Protein AF-A0AA35K7C1-F1 (afdb_monomer)

Sequence (141 aa):
MHLFGTLQNQFLRRLLKLPMCVSNAAIRLELMIASLETVIWKRVFGYWLSSWHRLPNHYLFQCLWRDDFVNPWVGKIHAKLLSIGISPADSLKMNLRSAKRLIEQRLADIENQHNLAGGDGVCSPRVIHQYCYCKNARYGL

Mean predicted aligned error: 10.92 Å

Secondary structure (DSSP, 8-state):
-HHHHHHHHHHHHHHHT--TTS-HHHHHHHHTPPPHHHHHHHHHHHHHHHHHHT---HHHHHHHHHSS---HHHHHHHHHHHHTT--HHHHHHS-HHHHHHHHHHHHHHHHHHHHHHH--SS--GGGTTT----TT-----

Foldseek 3Di:
DVVQLVVVQVVLCVVLVDDPQAFSLLSCVQVVHFGPVLVVLLVVLLVVLVVLVVCPDVVVVVVVVVPPPPDVVVVVNQVVCVVLVHHPVVLNVDDSVVSSVVSNVSSSVVSNVVSVVRRPGQDHSVCVVPDGDRPDPPDDD

Structure (mmCIF, N/CA/C/O backbone):
data_AF-A0AA35K7C1-F1
#
_entry.id   AF-A0AA35K7C1-F1
#
loop_
_atom_site.group_PDB
_atom_site.id
_atom_site.type_symbol
_atom_site.label_atom_id
_atom_site.label_alt_id
_atom_site.label_comp_id
_atom_site.label_asym_id
_atom_site.label_entity_id
_atom_site.label_seq_id
_atom_site.pdbx_PDB_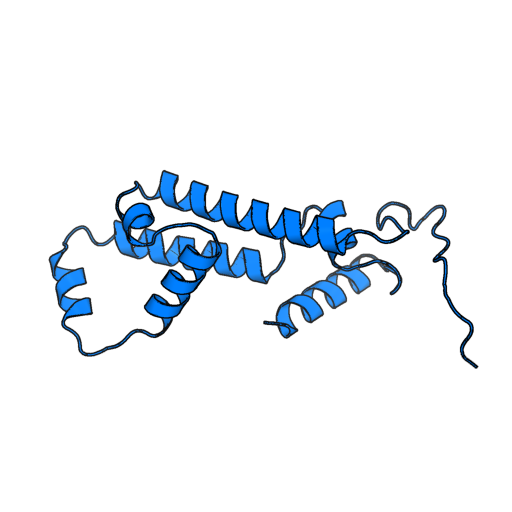ins_code
_atom_site.Cartn_x
_atom_site.Cartn_y
_atom_si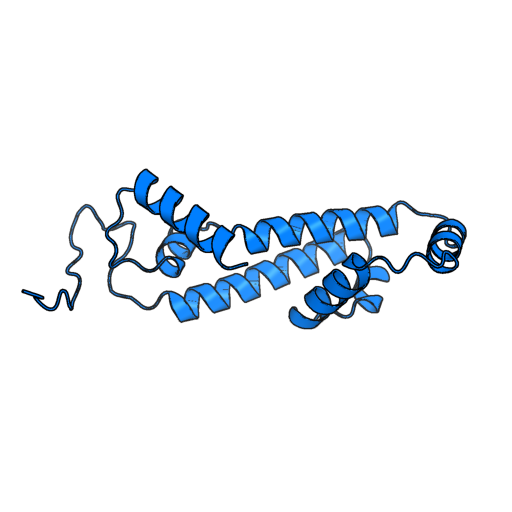te.Cartn_z
_atom_site.occupancy
_atom_site.B_iso_or_equiv
_atom_site.auth_seq_id
_atom_site.auth_comp_id
_atom_site.auth_asym_id
_atom_site.auth_atom_id
_atom_site.pdbx_PDB_model_num
ATOM 1 N N . MET A 1 1 ? -13.924 -3.154 -5.313 1.00 54.25 1 MET A N 1
ATOM 2 C CA . MET A 1 1 ? -13.180 -3.040 -4.034 1.00 54.25 1 MET A CA 1
ATOM 3 C C . MET A 1 1 ? -14.078 -3.081 -2.795 1.00 54.25 1 MET A C 1
ATOM 5 O O . MET A 1 1 ? -13.700 -3.730 -1.830 1.00 54.25 1 MET A O 1
ATOM 9 N N . HIS A 1 2 ? -15.263 -2.453 -2.817 1.00 58.28 2 HIS A N 1
ATOM 10 C CA . HIS A 1 2 ? -16.175 -2.331 -1.662 1.00 58.28 2 HIS A CA 1
ATOM 11 C C . HIS A 1 2 ? -16.552 -3.662 -0.972 1.00 58.28 2 HIS A C 1
ATOM 13 O O . HIS A 1 2 ? -16.712 -3.703 0.244 1.00 58.28 2 HIS A O 1
ATOM 19 N N . LEU A 1 3 ? -16.636 -4.761 -1.732 1.00 70.62 3 LEU A N 1
ATOM 20 C CA . LEU A 1 3 ? -17.003 -6.090 -1.225 1.00 70.62 3 LEU A CA 1
ATOM 21 C C . LEU A 1 3 ? -16.027 -6.629 -0.162 1.00 70.62 3 LEU A C 1
ATOM 23 O O . LEU A 1 3 ? -16.458 -7.168 0.855 1.00 70.62 3 LEU A O 1
ATOM 27 N N . PHE A 1 4 ? -14.717 -6.456 -0.368 1.00 74.31 4 PHE A N 1
ATOM 28 C CA . PHE A 1 4 ? -13.692 -6.982 0.541 1.00 74.31 4 PHE A CA 1
ATOM 29 C C . PHE A 1 4 ? -13.715 -6.286 1.904 1.00 74.31 4 PHE A C 1
ATOM 31 O O . PHE A 1 4 ? -13.581 -6.944 2.935 1.00 74.31 4 PHE A O 1
ATOM 38 N N . GLY A 1 5 ? -13.953 -4.971 1.913 1.00 75.44 5 GLY A N 1
ATOM 39 C CA . GLY A 1 5 ? -14.122 -4.207 3.148 1.00 75.44 5 GLY A CA 1
ATOM 40 C C . GLY A 1 5 ? -15.365 -4.638 3.929 1.00 75.44 5 GLY A C 1
ATOM 41 O O . GLY A 1 5 ? -15.301 -4.790 5.148 1.00 75.44 5 GLY A O 1
ATOM 42 N N . THR A 1 6 ? -16.476 -4.906 3.235 1.00 81.50 6 THR A N 1
ATOM 43 C CA . THR A 1 6 ? -17.723 -5.364 3.865 1.00 81.50 6 THR A CA 1
ATOM 44 C C . THR A 1 6 ? -17.580 -6.754 4.483 1.00 81.50 6 THR A C 1
ATOM 46 O O . THR A 1 6 ? -17.997 -6.949 5.624 1.00 81.50 6 THR A O 1
ATOM 49 N N . LEU A 1 7 ? -16.952 -7.701 3.778 1.00 85.81 7 LEU A N 1
ATOM 50 C CA . LEU A 1 7 ? -16.726 -9.060 4.284 1.00 85.81 7 LEU A CA 1
ATOM 51 C C . LEU A 1 7 ? -15.836 -9.069 5.531 1.00 85.81 7 LEU A C 1
ATOM 53 O O . LEU A 1 7 ? -16.197 -9.674 6.540 1.00 85.81 7 LEU A O 1
ATOM 57 N N . GLN A 1 8 ? -14.705 -8.355 5.492 1.00 86.06 8 GLN A N 1
ATOM 58 C CA . GLN A 1 8 ? -13.803 -8.246 6.641 1.00 86.06 8 GLN A CA 1
ATOM 59 C C . GLN A 1 8 ? -14.517 -7.628 7.852 1.00 86.06 8 GLN A C 1
ATOM 61 O O . GLN A 1 8 ? -14.409 -8.140 8.964 1.00 86.06 8 GLN A O 1
ATOM 66 N N . ASN A 1 9 ? -15.297 -6.566 7.635 1.00 85.31 9 ASN A N 1
ATOM 67 C CA . ASN A 1 9 ? -16.069 -5.902 8.683 1.00 8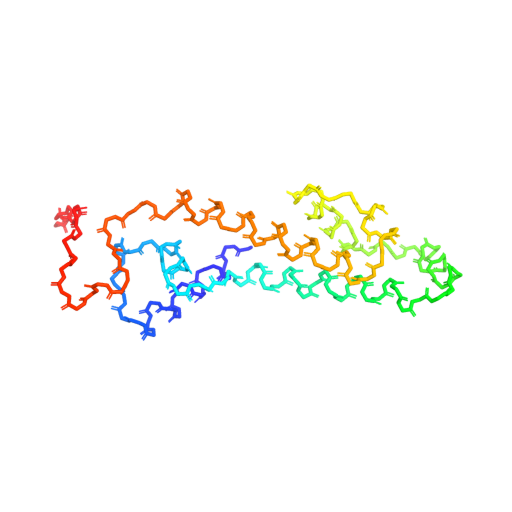5.31 9 ASN A CA 1
ATOM 68 C C . ASN A 1 9 ? -17.123 -6.837 9.304 1.00 85.31 9 ASN A C 1
ATOM 70 O O . ASN A 1 9 ? -17.219 -6.932 10.525 1.00 85.31 9 ASN A O 1
ATOM 74 N N . GLN A 1 10 ? -17.896 -7.559 8.484 1.00 86.88 10 GLN A N 1
ATOM 75 C CA . GLN A 1 10 ? -18.894 -8.519 8.974 1.00 86.88 10 GLN A CA 1
ATOM 76 C C . GLN A 1 10 ? -18.254 -9.645 9.789 1.00 86.88 10 GLN A C 1
ATOM 78 O O . GLN A 1 10 ? -18.770 -10.005 10.848 1.00 86.88 10 GLN A O 1
ATOM 83 N N . PHE A 1 11 ? -17.122 -10.173 9.321 1.00 88.00 11 PHE A N 1
ATOM 84 C CA . PHE A 1 11 ? -16.373 -11.203 10.031 1.00 88.00 11 PHE A CA 1
ATOM 85 C C .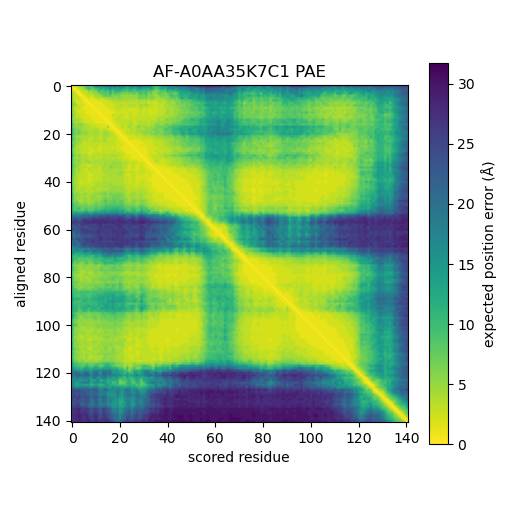 PHE A 1 11 ? -15.890 -10.709 11.401 1.00 88.00 11 PHE A C 1
ATOM 87 O O . PHE A 1 11 ? -16.189 -11.337 12.416 1.00 88.00 11 PHE A O 1
ATOM 94 N N . LEU A 1 12 ? -15.219 -9.551 11.454 1.00 85.81 12 LEU A N 1
ATOM 95 C CA . LEU A 1 12 ? -14.691 -8.988 12.702 1.00 85.81 12 LEU A CA 1
ATOM 96 C C . LEU A 1 12 ? -15.800 -8.655 13.706 1.00 85.81 12 LEU A C 1
ATOM 98 O O . LEU A 1 12 ? -15.663 -8.949 14.891 1.00 85.81 12 LEU A O 1
ATOM 102 N N . ARG A 1 13 ? -16.929 -8.103 13.242 1.00 85.88 13 ARG A N 1
ATOM 103 C CA . ARG A 1 13 ? -18.080 -7.811 14.112 1.00 85.88 13 ARG A CA 1
ATOM 104 C C . ARG A 1 13 ? -18.686 -9.060 14.724 1.00 85.88 13 ARG A C 1
ATOM 106 O O . ARG A 1 13 ? -19.022 -9.034 15.902 1.00 85.88 13 ARG A O 1
ATOM 113 N N . ARG A 1 14 ? -18.822 -10.142 13.950 1.00 86.94 14 ARG A N 1
ATOM 114 C CA . ARG A 1 14 ? -19.332 -11.422 14.463 1.00 86.94 14 ARG A CA 1
ATOM 115 C C . ARG A 1 14 ? -18.361 -12.052 15.454 1.00 86.94 14 ARG A C 1
ATOM 117 O O . ARG A 1 14 ? -18.798 -12.523 16.497 1.00 86.94 14 ARG A O 1
ATOM 124 N N . LEU A 1 15 ? -17.064 -12.017 15.147 1.00 86.44 15 LEU A N 1
ATOM 125 C CA . LEU A 1 15 ? -16.018 -12.575 16.002 1.00 86.44 15 LEU A CA 1
ATOM 126 C C . LEU A 1 15 ? -15.953 -11.875 17.368 1.00 86.44 15 LEU A C 1
ATOM 128 O O . LEU A 1 15 ? -15.818 -12.535 18.391 1.00 86.44 15 LEU A O 1
ATOM 132 N N . LEU A 1 16 ? -16.078 -10.546 17.378 1.00 82.75 16 LEU A N 1
ATOM 133 C CA . LEU A 1 16 ? -15.898 -9.710 18.570 1.00 82.75 16 LEU A CA 1
ATOM 134 C C . LEU A 1 16 ? -17.214 -9.206 19.185 1.00 82.75 16 LEU A C 1
ATOM 136 O O . LEU A 1 16 ? -17.183 -8.434 20.137 1.00 82.75 16 LEU A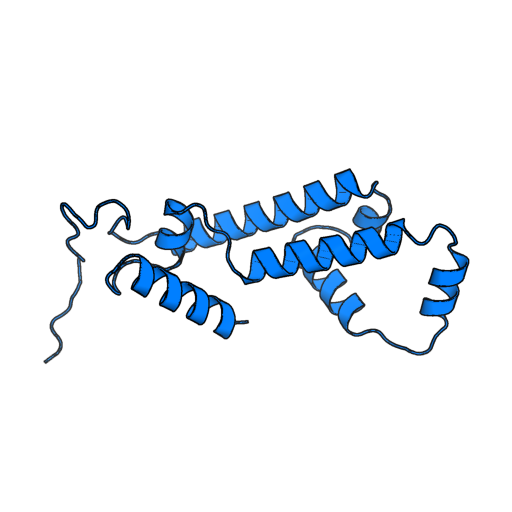 O 1
ATOM 140 N N . LYS A 1 17 ? -18.369 -9.622 18.646 1.00 84.75 17 LYS A N 1
ATOM 141 C CA . LYS A 1 17 ? -19.717 -9.201 19.078 1.00 84.75 17 LYS A CA 1
ATOM 142 C C . LYS A 1 17 ? -19.884 -7.672 19.165 1.00 84.75 17 LYS A C 1
ATOM 144 O O . LYS A 1 17 ? -20.451 -7.147 20.119 1.00 84.75 17 LYS A O 1
ATOM 149 N N . LEU A 1 18 ? -19.385 -6.948 18.161 1.00 79.00 18 LEU A N 1
ATOM 150 C CA . LEU A 1 18 ? -19.342 -5.479 18.168 1.00 79.00 18 LEU A CA 1
ATOM 151 C C . LEU A 1 18 ? -20.674 -4.855 17.712 1.00 79.00 18 LEU A C 1
ATOM 153 O O . LEU A 1 18 ? -21.230 -5.300 16.701 1.00 79.00 18 LEU A O 1
ATOM 157 N N . PRO A 1 19 ? -21.152 -3.773 18.356 1.00 77.69 19 PRO A N 1
ATOM 158 C CA . PRO A 1 19 ? -22.346 -3.060 17.915 1.00 77.69 19 PRO A CA 1
ATOM 159 C C . PRO A 1 19 ? -22.096 -2.280 16.617 1.00 77.69 19 PRO A C 1
ATOM 161 O O . PRO A 1 19 ? -20.968 -1.907 16.287 1.00 77.69 19 PRO A O 1
ATOM 164 N N . MET A 1 20 ? -23.170 -1.985 15.877 1.00 78.19 20 MET A N 1
ATOM 165 C CA . MET A 1 20 ? -23.097 -1.268 14.593 1.00 78.19 20 MET A CA 1
ATOM 166 C C . MET A 1 20 ? -22.555 0.164 14.717 1.00 78.19 20 MET A C 1
ATOM 168 O O . MET A 1 20 ? -22.053 0.696 13.731 1.00 78.19 20 MET A O 1
ATOM 172 N N . CYS A 1 21 ? -22.600 0.759 15.916 1.00 75.00 21 CYS A N 1
ATOM 173 C CA . CYS A 1 21 ? -22.141 2.129 16.157 1.00 75.00 21 CYS A CA 1
ATOM 174 C C . CYS A 1 21 ? -20.606 2.284 16.129 1.00 75.00 21 CYS A C 1
ATOM 176 O O . CYS A 1 21 ? -20.112 3.392 15.949 1.00 75.00 21 CYS A O 1
ATOM 178 N N . VAL A 1 22 ? -19.844 1.189 16.240 1.00 75.75 22 VAL A N 1
ATOM 179 C CA . VAL A 1 22 ? -18.376 1.223 16.131 1.00 75.75 22 VAL A CA 1
ATOM 180 C C . VAL A 1 22 ? -17.968 1.255 14.660 1.00 75.75 22 VAL A C 1
ATOM 182 O O . VAL A 1 22 ? -18.375 0.377 13.892 1.00 75.75 22 VAL A O 1
ATOM 185 N N . SER A 1 23 ? -17.145 2.222 14.247 1.00 81.31 23 SER A N 1
ATOM 186 C CA . SER A 1 23 ? -16.686 2.326 12.857 1.00 81.31 23 SER A CA 1
ATOM 187 C C . SER A 1 23 ? -15.697 1.205 12.500 1.00 81.31 23 SER A C 1
ATOM 189 O O . SER A 1 23 ? -14.893 0.765 13.317 1.00 81.31 23 SER A O 1
ATOM 191 N N . ASN A 1 24 ? -15.715 0.728 11.249 1.00 82.44 24 ASN A N 1
ATOM 192 C CA . ASN A 1 24 ? -14.768 -0.305 10.791 1.00 82.44 24 ASN A CA 1
ATOM 193 C C . ASN A 1 24 ? -13.301 0.171 10.831 1.00 82.44 24 ASN A C 1
ATOM 195 O O . ASN A 1 24 ? -12.374 -0.635 10.879 1.00 82.44 24 ASN A O 1
ATOM 199 N N . ALA A 1 25 ? -13.071 1.481 10.764 1.00 82.44 25 ALA A N 1
ATOM 200 C CA . ALA A 1 25 ? -11.745 2.062 10.923 1.00 82.44 25 ALA A CA 1
ATOM 201 C C . ALA A 1 25 ? -11.253 1.945 12.375 1.00 82.44 25 ALA A C 1
ATOM 203 O O . ALA A 1 25 ? -10.142 1.466 12.585 1.00 82.44 25 ALA A O 1
ATOM 204 N N . ALA A 1 26 ? -12.104 2.253 13.362 1.00 81.00 26 ALA A N 1
ATOM 205 C CA . ALA A 1 26 ? -11.782 2.091 14.782 1.00 81.00 26 ALA A CA 1
ATOM 206 C C . ALA A 1 26 ? -11.472 0.627 15.141 1.00 81.00 26 ALA A C 1
ATOM 208 O O . ALA A 1 26 ? -10.466 0.344 15.786 1.00 81.00 26 ALA A O 1
ATOM 209 N N . ILE A 1 27 ? -12.270 -0.322 14.630 1.00 83.44 27 ILE A N 1
ATOM 210 C CA . ILE A 1 27 ? -12.027 -1.767 14.812 1.00 83.44 27 ILE A CA 1
ATOM 211 C C . ILE A 1 27 ? -10.629 -2.152 14.314 1.00 83.44 27 ILE A C 1
ATOM 213 O O . ILE A 1 27 ? -9.888 -2.852 15.001 1.00 83.44 27 ILE A O 1
ATOM 217 N N . ARG A 1 28 ? -10.254 -1.692 13.116 1.00 84.81 28 ARG A N 1
ATOM 218 C CA . ARG A 1 28 ? -8.951 -2.006 12.515 1.00 84.81 28 ARG A CA 1
ATOM 219 C C . ARG A 1 28 ? -7.786 -1.371 13.273 1.00 84.81 28 ARG A C 1
ATOM 221 O O . ARG A 1 28 ? -6.779 -2.050 13.459 1.00 84.81 28 ARG A O 1
ATOM 228 N N . LEU A 1 29 ? -7.932 -0.129 13.740 1.00 84.12 29 LEU A N 1
ATOM 229 C CA . LEU A 1 29 ? -6.915 0.552 14.550 1.00 84.12 29 LEU A CA 1
ATOM 230 C C . LEU A 1 29 ? -6.653 -0.186 15.865 1.00 84.12 29 LEU A C 1
ATOM 232 O O . LEU A 1 29 ? -5.505 -0.483 16.183 1.00 84.12 29 LEU A O 1
ATOM 236 N N . GLU A 1 30 ? -7.702 -0.540 16.607 1.00 81.75 30 GLU A N 1
ATOM 237 C CA . GLU A 1 30 ? -7.542 -1.146 17.936 1.00 81.75 30 GLU A CA 1
ATOM 238 C C . GLU A 1 30 ? -7.023 -2.581 17.922 1.00 81.75 30 GLU A C 1
ATOM 240 O O . GLU A 1 30 ? -6.357 -3.024 18.868 1.00 81.75 30 GLU A O 1
ATOM 245 N N . LEU A 1 31 ? -7.349 -3.317 16.861 1.00 82.50 31 LEU A N 1
ATOM 246 C CA . LEU A 1 31 ? -6.862 -4.675 16.647 1.00 82.50 31 LEU A CA 1
ATOM 247 C C . LEU A 1 31 ? -5.521 -4.702 15.906 1.00 82.50 31 LEU A C 1
ATOM 249 O O . LEU A 1 31 ? -4.947 -5.775 15.753 1.00 82.50 31 LEU A O 1
ATOM 253 N N . MET A 1 32 ? -5.032 -3.549 15.434 1.00 83.81 32 MET A N 1
ATOM 254 C CA . MET A 1 32 ? -3.852 -3.436 14.571 1.00 83.81 32 MET A CA 1
ATOM 255 C C . MET A 1 32 ? -3.940 -4.335 13.323 1.00 83.81 32 MET A C 1
ATOM 257 O O . MET A 1 32 ? -2.957 -4.936 12.889 1.00 83.81 32 MET A O 1
ATOM 261 N N . ILE A 1 33 ? -5.137 -4.441 12.736 1.00 86.81 33 ILE A N 1
ATOM 262 C CA . ILE A 1 33 ? -5.401 -5.285 11.564 1.00 86.81 33 ILE A CA 1
ATOM 263 C C . ILE A 1 33 ? -5.447 -4.420 10.304 1.00 86.81 33 ILE A C 1
ATOM 265 O O . ILE A 1 33 ? -6.244 -3.490 10.196 1.00 86.81 33 ILE A O 1
ATOM 269 N N . ALA A 1 34 ? -4.638 -4.786 9.309 1.00 87.69 34 ALA A N 1
ATOM 270 C CA . ALA A 1 34 ? -4.691 -4.192 7.978 1.00 87.69 34 ALA A CA 1
ATOM 271 C C . ALA A 1 34 ? -5.961 -4.611 7.221 1.00 87.69 34 ALA A C 1
ATOM 273 O O . ALA A 1 34 ? -6.496 -5.712 7.385 1.00 87.69 34 ALA A O 1
ATOM 274 N N . SER A 1 35 ? -6.433 -3.751 6.332 1.00 89.44 35 SER A N 1
ATOM 275 C CA . SER A 1 35 ? -7.508 -4.074 5.409 1.00 89.44 35 SER A CA 1
ATOM 276 C C . SER A 1 35 ? -7.083 -5.187 4.467 1.00 89.44 35 SER A C 1
ATOM 278 O O . SER A 1 35 ? -5.917 -5.316 4.077 1.00 89.44 35 SER A O 1
ATOM 280 N N . LEU A 1 36 ? -8.063 -5.981 4.051 1.00 88.81 36 LEU A N 1
ATOM 281 C CA . LEU A 1 36 ? -7.831 -7.039 3.081 1.00 88.81 36 LEU A CA 1
ATOM 282 C C . LEU A 1 36 ? -7.269 -6.483 1.763 1.00 88.81 36 LEU A C 1
ATOM 284 O O . LEU A 1 36 ? -6.415 -7.115 1.147 1.00 88.81 36 LEU A O 1
ATOM 288 N N . GLU A 1 37 ? -7.684 -5.276 1.367 1.00 89.81 37 GLU A N 1
ATOM 289 C CA . GLU A 1 37 ? -7.112 -4.573 0.218 1.00 89.81 37 GLU A CA 1
ATOM 290 C C . GLU A 1 37 ? -5.603 -4.342 0.385 1.00 89.81 37 GLU A C 1
ATOM 292 O O . GLU A 1 37 ? -4.834 -4.711 -0.507 1.00 89.81 37 GLU A O 1
ATOM 297 N N . THR A 1 38 ? -5.162 -3.777 1.513 1.00 90.69 38 THR A N 1
ATOM 298 C CA . THR A 1 38 ? -3.734 -3.556 1.780 1.00 90.69 38 THR A CA 1
ATOM 299 C C . THR A 1 38 ? -2.955 -4.866 1.733 1.00 90.69 38 THR A C 1
ATOM 301 O O . THR A 1 38 ? -1.888 -4.934 1.123 1.00 90.69 38 THR A O 1
ATOM 304 N N . VAL A 1 39 ? -3.489 -5.930 2.338 1.00 92.00 39 VAL A N 1
ATOM 305 C CA . VAL A 1 39 ? -2.849 -7.254 2.345 1.00 92.00 39 VAL A CA 1
ATOM 306 C C . VAL A 1 39 ? -2.698 -7.805 0.925 1.00 92.00 39 VAL A C 1
ATOM 308 O O . VAL A 1 39 ? -1.629 -8.312 0.575 1.00 92.00 39 VAL A O 1
ATOM 311 N N . ILE A 1 40 ? -3.734 -7.680 0.092 1.00 92.44 40 ILE A N 1
ATOM 312 C CA . ILE A 1 40 ? -3.692 -8.103 -1.312 1.00 92.44 40 ILE A CA 1
ATOM 313 C C . ILE A 1 40 ? -2.622 -7.312 -2.066 1.00 92.44 40 ILE A C 1
ATOM 315 O O . ILE A 1 40 ? -1.777 -7.918 -2.723 1.00 92.44 40 ILE A O 1
ATOM 319 N N . TRP A 1 41 ? -2.592 -5.985 -1.931 1.00 93.88 41 TRP A N 1
ATOM 320 C CA . TRP A 1 41 ? -1.601 -5.161 -2.623 1.00 93.88 41 TRP A CA 1
ATOM 321 C C . TRP A 1 41 ? -0.167 -5.464 -2.194 1.00 93.88 41 TRP A C 1
ATOM 323 O O . TRP A 1 41 ? 0.702 -5.569 -3.058 1.00 93.88 41 TRP A O 1
ATOM 333 N N . LYS A 1 42 ? 0.090 -5.705 -0.901 1.00 93.31 42 LYS A N 1
ATOM 334 C CA . LYS A 1 42 ? 1.411 -6.154 -0.427 1.00 93.31 42 LYS A CA 1
ATOM 335 C C . LYS A 1 42 ? 1.853 -7.445 -1.126 1.00 93.31 42 LYS A C 1
ATOM 337 O O . LYS A 1 42 ? 2.997 -7.548 -1.566 1.00 93.31 42 LYS A O 1
ATOM 342 N N . ARG A 1 43 ? 0.942 -8.413 -1.292 1.00 92.50 43 ARG A N 1
ATOM 343 C CA . ARG A 1 43 ? 1.231 -9.665 -2.017 1.00 92.50 43 ARG A CA 1
ATOM 344 C C . ARG A 1 43 ? 1.466 -9.436 -3.507 1.00 92.50 43 ARG A C 1
ATOM 346 O O . ARG A 1 43 ? 2.432 -9.974 -4.041 1.00 92.50 43 ARG A O 1
ATOM 353 N N . VAL A 1 44 ? 0.629 -8.627 -4.158 1.00 91.50 44 VAL A N 1
ATOM 354 C CA . VAL A 1 44 ? 0.763 -8.290 -5.586 1.00 91.50 44 VAL A CA 1
ATOM 355 C C . VAL A 1 44 ? 2.117 -7.640 -5.858 1.00 91.50 44 VAL A C 1
ATOM 357 O O . VAL A 1 44 ? 2.851 -8.109 -6.725 1.00 91.50 44 VAL A O 1
ATOM 360 N N . PHE A 1 45 ? 2.499 -6.621 -5.083 1.00 91.06 45 PHE A N 1
ATOM 361 C CA . PHE A 1 45 ? 3.799 -5.970 -5.244 1.00 91.06 45 PHE A CA 1
ATOM 362 C C . PHE A 1 45 ? 4.966 -6.889 -4.902 1.00 91.06 45 PHE A C 1
ATOM 364 O O . PHE A 1 45 ? 5.968 -6.884 -5.613 1.00 91.06 45 PHE A O 1
ATOM 371 N N . GLY A 1 46 ? 4.837 -7.714 -3.859 1.00 89.44 46 GLY A N 1
ATOM 372 C CA . GLY A 1 46 ? 5.852 -8.705 -3.516 1.00 89.44 46 GLY A CA 1
ATOM 373 C C . GLY A 1 46 ? 6.106 -9.690 -4.658 1.00 89.44 46 GLY A C 1
ATOM 374 O O . GLY A 1 46 ? 7.263 -9.961 -4.985 1.00 89.44 46 GLY A O 1
ATOM 375 N N . TYR A 1 47 ? 5.043 -10.186 -5.298 1.00 87.94 47 TYR A N 1
ATOM 376 C CA . TYR A 1 47 ? 5.148 -11.081 -6.449 1.00 87.94 47 TYR A CA 1
ATOM 377 C C . TYR A 1 47 ? 5.734 -10.372 -7.672 1.00 87.94 47 TYR A C 1
ATOM 379 O O . TYR A 1 47 ? 6.664 -10.886 -8.293 1.00 87.94 47 TYR A O 1
ATOM 387 N N . TRP A 1 48 ? 5.236 -9.176 -7.987 1.00 86.44 48 TRP A N 1
ATOM 388 C CA . TRP A 1 48 ? 5.689 -8.386 -9.130 1.00 86.44 48 TRP A CA 1
ATOM 389 C C . TRP A 1 48 ? 7.178 -8.027 -9.030 1.00 86.44 48 TRP A C 1
ATOM 391 O O . TRP A 1 48 ? 7.943 -8.345 -9.939 1.00 86.44 48 TRP A O 1
ATOM 401 N N . LEU A 1 49 ? 7.624 -7.475 -7.894 1.00 85.88 49 LEU A N 1
ATOM 402 C CA . LEU A 1 49 ? 9.034 -7.137 -7.674 1.00 85.88 49 LEU A CA 1
ATOM 403 C C . LEU A 1 49 ? 9.944 -8.367 -7.689 1.00 85.88 49 LEU A C 1
ATOM 405 O O . LEU A 1 49 ? 11.052 -8.305 -8.221 1.00 85.88 49 LEU A O 1
ATOM 409 N N . SER A 1 50 ? 9.497 -9.478 -7.095 1.00 85.94 50 SER A N 1
ATOM 410 C CA . SER A 1 50 ? 10.275 -10.722 -7.085 1.00 85.94 50 SER A CA 1
ATOM 411 C C . SER A 1 50 ? 10.404 -11.302 -8.488 1.00 85.94 50 SER A C 1
ATOM 413 O O . SER A 1 50 ? 11.475 -11.781 -8.841 1.00 85.94 50 SER A O 1
ATOM 415 N N . SER A 1 51 ? 9.340 -11.238 -9.291 1.00 80.00 51 SER A N 1
ATOM 416 C CA . SER A 1 51 ? 9.363 -11.663 -10.694 1.00 80.00 51 SER A CA 1
ATOM 417 C C . SER A 1 51 ? 10.338 -10.808 -11.499 1.00 80.00 51 SER A C 1
ATOM 419 O O . SER A 1 51 ? 11.139 -11.353 -12.248 1.00 80.00 51 SER A O 1
ATOM 421 N N . TRP A 1 52 ? 10.342 -9.492 -11.267 1.00 75.19 52 TRP A N 1
ATOM 422 C CA . TRP A 1 52 ? 11.295 -8.578 -11.892 1.00 75.19 52 TRP A CA 1
ATOM 423 C C . TRP A 1 52 ? 12.750 -8.916 -11.555 1.00 75.19 52 TRP A C 1
ATOM 425 O O . TRP A 1 52 ? 13.584 -9.072 -12.438 1.00 75.19 52 TRP A O 1
ATOM 435 N N . HIS A 1 53 ? 13.054 -9.082 -10.267 1.00 76.50 53 HIS A N 1
ATOM 436 C CA . HIS A 1 53 ? 14.418 -9.339 -9.802 1.00 76.50 53 HIS A CA 1
ATOM 437 C C . HIS A 1 53 ? 14.922 -10.754 -10.115 1.00 76.50 53 HIS A C 1
ATOM 439 O O . HIS A 1 53 ? 16.129 -10.971 -10.177 1.00 76.50 53 HIS A O 1
ATOM 445 N N . ARG A 1 54 ? 14.021 -11.729 -10.292 1.00 76.38 54 ARG A N 1
ATOM 446 C CA . ARG A 1 54 ? 14.358 -13.114 -10.662 1.00 76.38 54 ARG A CA 1
ATOM 447 C C . ARG A 1 54 ? 14.648 -13.301 -12.147 1.00 76.38 54 ARG A C 1
ATOM 449 O O . ARG A 1 54 ? 15.034 -14.402 -12.519 1.00 76.38 54 ARG A O 1
ATOM 456 N N . LEU A 1 55 ? 14.452 -12.282 -12.981 1.00 68.19 55 LEU A N 1
ATOM 457 C CA . LEU A 1 55 ? 14.760 -12.326 -14.408 1.00 68.19 55 LEU A CA 1
ATOM 458 C C . LEU A 1 55 ? 16.123 -11.651 -14.646 1.00 68.19 55 LEU A C 1
ATOM 460 O O . LEU A 1 55 ? 16.170 -10.466 -14.971 1.00 68.19 55 LEU A O 1
ATOM 464 N N . PRO A 1 56 ? 17.252 -12.376 -14.483 1.00 54.88 56 PRO A N 1
ATOM 465 C CA . PRO A 1 56 ? 18.591 -11.799 -14.611 1.00 54.88 56 PRO A CA 1
ATOM 466 C C . PRO A 1 56 ? 18.905 -11.358 -16.045 1.00 54.88 56 PRO A C 1
ATOM 468 O O . PRO A 1 56 ? 19.773 -10.517 -16.250 1.00 54.88 56 PRO A O 1
ATOM 471 N N . ASN A 1 57 ? 18.186 -11.886 -17.041 1.00 56.72 57 ASN A N 1
ATOM 472 C CA . ASN A 1 57 ? 18.351 -11.505 -18.435 1.00 56.72 57 ASN A CA 1
ATOM 473 C C . ASN A 1 57 ? 17.286 -10.491 -18.847 1.00 56.72 57 ASN A C 1
ATOM 475 O O . ASN A 1 57 ? 16.119 -10.838 -19.034 1.00 56.72 57 ASN A O 1
ATOM 479 N N . HIS A 1 58 ? 17.728 -9.255 -19.099 1.00 56.44 58 HIS A N 1
ATOM 480 C CA . HIS A 1 58 ? 16.932 -8.213 -19.756 1.00 56.44 58 HIS A CA 1
ATOM 481 C C . HIS A 1 58 ? 16.299 -8.707 -21.069 1.00 56.44 58 HIS A C 1
ATOM 483 O O . HIS A 1 58 ? 15.266 -8.188 -21.473 1.00 56.44 58 HIS A O 1
ATOM 489 N N . TYR A 1 59 ? 16.864 -9.750 -21.688 1.00 52.59 59 TYR A N 1
ATOM 490 C CA . TYR A 1 59 ? 16.354 -10.386 -22.900 1.00 52.59 59 TYR A CA 1
ATOM 491 C C . TYR A 1 59 ? 14.961 -11.017 -22.735 1.00 52.59 59 TYR A C 1
ATOM 493 O O . TYR A 1 59 ? 14.090 -10.764 -23.552 1.00 52.59 59 TYR A O 1
ATOM 501 N N . LEU A 1 60 ? 14.692 -11.767 -21.656 1.00 56.06 60 LEU A N 1
ATOM 502 C CA . LEU A 1 60 ? 13.359 -12.350 -21.414 1.00 56.06 60 LEU A CA 1
ATOM 503 C C . LEU A 1 60 ? 12.311 -11.265 -21.155 1.00 56.06 60 LEU A C 1
ATOM 505 O O . LEU A 1 60 ? 11.175 -11.375 -21.604 1.00 56.06 60 LEU A O 1
ATOM 509 N N . PHE A 1 61 ? 12.711 -10.193 -20.471 1.00 58.94 61 PHE A N 1
ATOM 510 C CA . PHE A 1 61 ? 11.855 -9.033 -20.270 1.00 58.94 61 PHE A CA 1
ATOM 511 C C . PHE A 1 61 ? 11.581 -8.284 -21.586 1.00 58.94 61 PHE A C 1
ATOM 513 O O . PHE A 1 61 ? 10.442 -7.928 -21.863 1.00 58.94 61 PHE A O 1
ATOM 520 N N . GLN A 1 62 ? 12.597 -8.107 -22.436 1.00 53.91 62 GLN A N 1
ATOM 521 C CA . GLN A 1 62 ? 12.450 -7.544 -23.781 1.00 53.91 62 GLN A CA 1
ATOM 522 C C . GLN A 1 62 ? 11.592 -8.429 -24.694 1.00 53.91 62 GLN A C 1
ATOM 524 O O . GLN A 1 62 ? 10.830 -7.893 -25.490 1.00 53.91 62 GLN A O 1
ATOM 529 N N . CYS A 1 63 ? 11.671 -9.757 -24.571 1.00 54.81 63 CYS A N 1
ATOM 530 C CA . CYS A 1 63 ? 10.803 -10.695 -25.285 1.00 54.81 63 CYS A CA 1
ATOM 531 C C . CYS A 1 63 ? 9.350 -10.596 -24.808 1.00 54.81 63 CYS A C 1
ATOM 533 O O . CYS A 1 63 ? 8.463 -10.521 -25.645 1.00 54.81 63 CYS A O 1
ATOM 535 N N . LEU A 1 64 ? 9.111 -10.508 -23.494 1.00 57.62 64 LEU A N 1
ATOM 536 C CA . LEU A 1 64 ? 7.773 -10.282 -22.926 1.00 57.62 64 LEU A CA 1
ATOM 537 C C . LEU A 1 64 ? 7.196 -8.901 -23.278 1.00 57.62 64 LEU A C 1
ATOM 539 O O . LEU A 1 64 ? 5.984 -8.737 -23.280 1.00 57.62 64 LEU A O 1
ATOM 543 N N . TRP A 1 65 ? 8.051 -7.909 -23.548 1.00 52.75 65 TRP A N 1
ATOM 544 C CA . TRP A 1 65 ? 7.644 -6.562 -23.967 1.00 52.75 65 TRP A CA 1
ATOM 545 C C . TRP A 1 65 ? 7.470 -6.422 -25.488 1.00 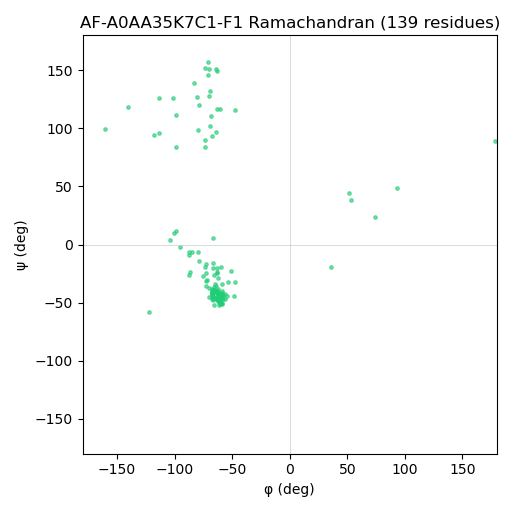52.75 65 TRP A C 1
ATOM 547 O O . TRP A 1 65 ? 6.738 -5.548 -25.941 1.00 52.75 65 TRP A O 1
ATOM 557 N N . ARG A 1 66 ? 8.165 -7.250 -26.281 1.00 53.75 66 ARG A N 1
ATOM 558 C CA . ARG A 1 66 ? 7.955 -7.394 -27.734 1.00 53.75 66 ARG A CA 1
ATOM 559 C C . ARG A 1 66 ? 6.745 -8.258 -28.072 1.00 53.75 66 ARG A C 1
ATOM 561 O O . ARG A 1 66 ? 6.341 -8.273 -29.227 1.00 53.75 66 ARG A O 1
ATOM 568 N N . ASP A 1 67 ? 6.229 -8.994 -27.099 1.00 55.91 67 ASP A N 1
ATOM 569 C CA . ASP A 1 67 ? 4.974 -9.709 -27.233 1.00 55.91 67 ASP A CA 1
ATOM 570 C C . ASP A 1 67 ? 3.835 -8.678 -27.286 1.00 55.91 67 ASP A C 1
ATOM 572 O O . ASP A 1 67 ? 3.765 -7.786 -26.438 1.00 55.91 67 ASP A O 1
ATOM 576 N N . ASP A 1 68 ? 2.916 -8.802 -28.246 1.00 58.38 68 ASP A N 1
ATOM 577 C CA . ASP A 1 68 ? 1.730 -7.930 -28.372 1.00 58.38 68 ASP A CA 1
ATOM 578 C C . ASP A 1 68 ? 0.736 -8.118 -27.202 1.00 58.38 68 ASP A C 1
ATOM 580 O O . ASP A 1 68 ? -0.360 -7.547 -27.159 1.00 58.38 68 ASP A O 1
ATOM 584 N N . PHE A 1 69 ? 1.112 -8.928 -26.211 1.00 63.56 69 PHE A N 1
ATOM 585 C CA . PHE A 1 69 ? 0.357 -9.160 -25.001 1.00 63.56 69 PHE A CA 1
ATOM 586 C C . PHE A 1 69 ? 0.426 -7.953 -24.056 1.00 63.56 69 PHE A C 1
ATOM 588 O O . PHE A 1 69 ? 1.250 -7.859 -23.140 1.00 63.56 69 PHE A O 1
ATOM 595 N N . VAL A 1 70 ? -0.522 -7.033 -24.222 1.00 62.88 70 VAL A N 1
ATOM 596 C CA . VAL A 1 70 ? -0.756 -5.939 -23.274 1.00 62.88 70 VAL A CA 1
ATOM 597 C C . VAL A 1 70 ? -1.277 -6.520 -21.959 1.00 62.88 70 VAL A C 1
ATOM 599 O O . VAL A 1 70 ? -2.477 -6.714 -21.775 1.00 62.88 70 VAL A O 1
ATOM 602 N N . ASN A 1 71 ? -0.381 -6.802 -21.011 1.00 69.88 71 ASN A N 1
ATOM 603 C CA . ASN A 1 71 ? -0.779 -7.275 -19.690 1.00 69.88 71 ASN A CA 1
ATOM 604 C C . ASN A 1 71 ? -1.504 -6.149 -18.915 1.00 69.88 71 ASN A C 1
ATOM 606 O O . ASN A 1 71 ? -0.853 -5.204 -18.449 1.00 69.88 71 ASN A O 1
ATOM 610 N N . PRO A 1 72 ? -2.826 -6.258 -18.667 1.00 74.38 72 PRO A N 1
ATOM 611 C CA . PRO A 1 72 ? -3.592 -5.207 -17.995 1.00 74.38 72 PRO A CA 1
ATOM 612 C C . PRO A 1 72 ? -3.174 -5.009 -16.529 1.00 74.38 72 PRO A C 1
ATOM 614 O O . PRO A 1 72 ? -3.503 -3.990 -15.917 1.00 74.38 72 PRO A O 1
ATOM 617 N N . TRP A 1 73 ? -2.446 -5.962 -15.937 1.00 79.94 73 TRP A N 1
ATOM 618 C CA . TRP A 1 73 ? -1.924 -5.836 -14.580 1.00 79.94 73 TRP A CA 1
ATOM 619 C C . TRP A 1 73 ? -0.771 -4.850 -14.470 1.00 79.94 73 TRP A C 1
ATOM 621 O O . TRP A 1 73 ? -0.669 -4.193 -13.439 1.00 79.94 73 TRP A O 1
ATOM 631 N N . VAL A 1 74 ? 0.054 -4.688 -15.509 1.00 79.88 74 VAL A N 1
ATOM 632 C CA . VAL A 1 74 ? 1.189 -3.751 -15.469 1.00 79.88 74 VAL A CA 1
ATOM 633 C C . VAL A 1 74 ? 0.678 -2.326 -15.283 1.00 79.88 74 VAL A C 1
ATOM 635 O O . VAL A 1 74 ? 1.102 -1.637 -14.356 1.00 79.88 74 VAL A O 1
ATOM 638 N N . GLY A 1 75 ? -0.325 -1.926 -16.070 1.00 82.44 75 GLY A N 1
ATOM 639 C CA . GLY A 1 75 ? -0.974 -0.621 -15.929 1.00 82.44 75 GLY A CA 1
ATOM 640 C C . GLY A 1 75 ? -1.596 -0.414 -14.543 1.00 82.44 75 GLY A C 1
ATOM 641 O O . GLY A 1 75 ? -1.403 0.634 -13.933 1.00 82.44 75 GLY A O 1
ATOM 642 N N . LYS A 1 76 ? -2.273 -1.432 -13.991 1.00 89.00 76 LYS A N 1
ATOM 643 C CA . LYS A 1 76 ? -2.868 -1.366 -12.641 1.00 89.00 76 LYS A CA 1
ATOM 644 C C . LYS A 1 76 ? -1.819 -1.246 -11.533 1.00 89.00 76 LYS A C 1
ATOM 646 O O . LYS A 1 76 ? -2.016 -0.485 -10.590 1.00 89.00 76 LYS A O 1
ATOM 651 N N . ILE A 1 77 ? -0.715 -1.981 -11.642 1.00 88.69 77 ILE A N 1
ATOM 652 C CA . ILE A 1 77 ? 0.405 -1.942 -10.693 1.00 88.69 77 ILE A CA 1
ATOM 653 C C . ILE A 1 77 ? 1.087 -0.576 -10.751 1.00 88.69 77 ILE A C 1
ATOM 655 O O . ILE A 1 77 ? 1.311 0.030 -9.707 1.00 88.69 77 ILE A O 1
ATOM 659 N N . HIS A 1 78 ? 1.354 -0.058 -11.953 1.00 89.06 78 HIS A N 1
ATOM 660 C CA . HIS A 1 78 ? 1.950 1.264 -12.141 1.00 89.06 78 HIS A CA 1
ATOM 661 C C . HIS A 1 78 ? 1.044 2.366 -11.590 1.00 89.06 78 HIS A C 1
ATOM 663 O O . HIS A 1 78 ? 1.502 3.200 -10.813 1.00 89.06 78 HIS A O 1
ATOM 669 N N . ALA A 1 79 ? -0.250 2.330 -11.916 1.00 90.12 79 ALA A N 1
ATOM 670 C CA . ALA A 1 79 ? -1.223 3.274 -11.380 1.00 90.12 79 ALA A CA 1
ATOM 671 C C . ALA A 1 79 ? -1.285 3.216 -9.845 1.00 90.12 79 ALA A C 1
ATOM 673 O O . ALA A 1 79 ? -1.302 4.257 -9.190 1.00 90.12 79 ALA A O 1
ATOM 674 N N . LYS A 1 80 ? -1.251 2.014 -9.247 1.00 92.94 80 LYS A N 1
ATOM 675 C CA . LYS A 1 80 ? -1.234 1.880 -7.786 1.00 92.94 80 LYS A CA 1
ATOM 676 C C . LYS A 1 80 ? 0.076 2.394 -7.176 1.00 92.94 80 LYS A C 1
ATOM 678 O O . LYS A 1 80 ? -0.001 3.082 -6.164 1.00 92.94 80 LYS A O 1
ATOM 683 N N . LEU A 1 81 ? 1.243 2.133 -7.775 1.00 90.62 81 LEU A N 1
ATOM 684 C CA . LEU A 1 81 ? 2.535 2.685 -7.323 1.00 90.62 81 LEU A CA 1
ATOM 685 C C . LEU A 1 81 ? 2.514 4.213 -7.316 1.00 90.62 81 LEU A C 1
ATOM 687 O O . LEU A 1 81 ? 2.845 4.831 -6.305 1.00 90.62 81 LEU A O 1
ATOM 691 N N . LEU A 1 82 ? 2.028 4.808 -8.403 1.00 91.75 82 LEU A N 1
ATOM 692 C CA . LEU A 1 82 ? 1.864 6.254 -8.502 1.00 91.75 82 LEU A CA 1
ATOM 693 C C . LEU A 1 82 ? 0.903 6.788 -7.435 1.00 91.75 82 LEU A C 1
ATOM 695 O O . LEU A 1 82 ? 1.215 7.779 -6.783 1.00 91.75 82 LEU A O 1
ATOM 699 N N . SER A 1 83 ? -0.215 6.097 -7.183 1.00 92.38 83 SER A N 1
ATOM 700 C CA . SER A 1 83 ? -1.172 6.503 -6.142 1.00 92.38 83 SER A CA 1
ATOM 701 C C . SER A 1 83 ? -0.595 6.478 -4.723 1.00 92.38 83 SER A C 1
ATOM 703 O O . SER A 1 83 ? -1.097 7.183 -3.855 1.00 92.38 83 SER A O 1
ATOM 705 N N . ILE A 1 84 ? 0.460 5.688 -4.483 1.00 92.25 84 ILE A N 1
ATOM 706 C CA . ILE A 1 84 ? 1.172 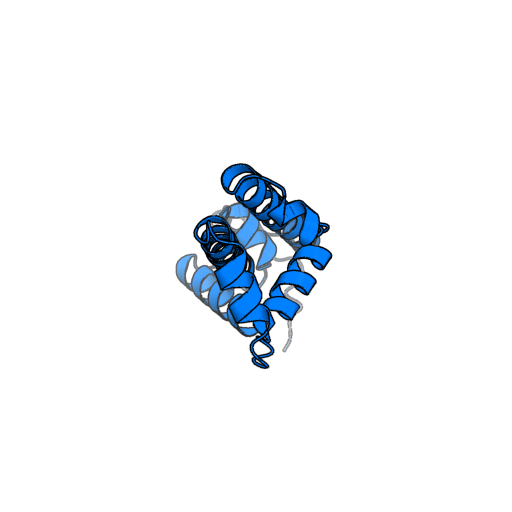5.641 -3.196 1.00 92.25 84 ILE A CA 1
ATOM 707 C C . ILE A 1 84 ? 2.454 6.491 -3.194 1.00 92.25 84 ILE A C 1
ATOM 709 O O . ILE A 1 84 ? 3.269 6.375 -2.278 1.00 92.25 84 ILE A O 1
ATOM 713 N N . GLY A 1 85 ? 2.640 7.338 -4.213 1.00 90.62 85 GLY A N 1
ATOM 714 C CA . GLY A 1 85 ? 3.768 8.263 -4.323 1.00 90.62 85 GLY A CA 1
ATOM 715 C C . GLY A 1 85 ? 5.096 7.600 -4.695 1.00 90.62 85 GLY A C 1
ATOM 716 O O . GLY A 1 85 ? 6.154 8.134 -4.370 1.00 90.62 85 GLY A O 1
ATOM 717 N N . ILE A 1 86 ? 5.064 6.429 -5.338 1.00 89.50 86 ILE A N 1
ATOM 718 C CA . ILE A 1 86 ? 6.260 5.704 -5.777 1.00 89.50 86 ILE A CA 1
ATOM 719 C C . ILE A 1 86 ? 6.305 5.673 -7.305 1.00 89.50 86 ILE A C 1
ATOM 721 O O . ILE A 1 86 ? 5.381 5.206 -7.968 1.00 89.50 86 ILE A O 1
ATOM 725 N N . SER A 1 87 ? 7.421 6.126 -7.872 1.00 88.00 87 SER A N 1
ATOM 726 C CA . SER A 1 87 ? 7.710 5.975 -9.298 1.00 88.00 87 SER A CA 1
ATOM 727 C C . SER A 1 87 ? 8.000 4.503 -9.628 1.00 88.00 87 SER A C 1
ATOM 729 O O . SER A 1 87 ? 8.881 3.902 -8.997 1.00 88.00 87 SER A O 1
ATOM 731 N N . PRO A 1 88 ? 7.319 3.901 -10.626 1.00 83.00 88 PRO A N 1
ATOM 732 C CA . PRO A 1 88 ? 7.607 2.537 -11.056 1.00 83.00 88 PRO A CA 1
ATOM 733 C C . PRO A 1 88 ? 9.077 2.343 -11.436 1.00 83.00 88 PRO A C 1
ATOM 735 O O . PRO A 1 88 ? 9.702 1.393 -10.974 1.00 83.00 88 PRO A O 1
ATOM 738 N N . ALA A 1 89 ? 9.666 3.278 -12.185 1.00 80.62 89 ALA A N 1
ATOM 739 C CA . ALA A 1 89 ? 11.061 3.188 -12.610 1.00 80.62 89 ALA A CA 1
ATOM 740 C C . ALA A 1 89 ? 12.034 3.180 -11.421 1.00 80.62 89 ALA A C 1
ATOM 742 O O . ALA A 1 89 ? 12.985 2.400 -11.405 1.00 80.62 89 ALA A O 1
ATOM 743 N N . ASP A 1 90 ? 11.778 3.998 -10.400 1.00 80.75 90 ASP A N 1
ATOM 744 C CA . ASP A 1 90 ? 12.654 4.072 -9.228 1.00 80.75 90 ASP A CA 1
ATOM 745 C C . ASP A 1 90 ? 12.522 2.829 -8.347 1.00 80.75 90 ASP A C 1
ATOM 747 O O . ASP A 1 90 ? 13.523 2.326 -7.838 1.00 80.75 90 ASP A O 1
ATOM 751 N N . SER A 1 91 ? 11.314 2.264 -8.244 1.00 78.88 91 SER A N 1
ATOM 752 C CA . SER A 1 91 ? 11.089 1.009 -7.516 1.00 78.88 91 SER A CA 1
ATOM 753 C C . SER A 1 91 ? 11.852 -0.183 -8.108 1.00 78.88 91 SER A C 1
ATOM 755 O O . SER A 1 91 ? 12.232 -1.088 -7.369 1.00 78.88 91 SER A O 1
ATOM 757 N N . LEU A 1 92 ? 12.112 -0.164 -9.421 1.00 80.00 92 LEU A N 1
ATOM 758 C CA . LEU A 1 92 ? 12.828 -1.221 -10.142 1.00 80.00 92 LEU A CA 1
ATOM 759 C C . LEU A 1 92 ? 14.352 -1.045 -10.128 1.00 80.00 92 LEU A C 1
ATOM 761 O O . LEU A 1 92 ? 15.075 -2.027 -10.274 1.00 80.00 92 LEU A O 1
ATOM 765 N N . LYS A 1 93 ? 14.848 0.186 -9.945 1.00 82.38 93 LYS A N 1
ATOM 766 C CA . LYS A 1 93 ? 16.284 0.474 -9.766 1.00 82.38 93 LYS A CA 1
ATOM 767 C C . LYS A 1 93 ? 16.786 0.085 -8.374 1.00 82.38 93 LYS A C 1
ATOM 769 O O . LYS A 1 93 ? 17.973 -0.172 -8.189 1.00 82.38 93 LYS A O 1
ATOM 774 N N . MET A 1 94 ? 15.898 0.082 -7.382 1.00 83.81 94 MET A N 1
ATOM 775 C CA . MET A 1 94 ? 16.213 -0.343 -6.020 1.00 83.81 94 MET A CA 1
ATOM 776 C C . MET A 1 94 ? 16.355 -1.862 -5.935 1.00 83.81 94 MET A C 1
ATOM 778 O O . MET A 1 94 ? 15.677 -2.600 -6.639 1.00 83.81 94 MET A O 1
ATOM 782 N N . ASN A 1 95 ? 17.164 -2.340 -4.986 1.00 87.81 95 ASN A N 1
ATOM 783 C CA . ASN A 1 95 ? 17.188 -3.765 -4.672 1.00 87.81 95 ASN A CA 1
ATOM 784 C C . ASN A 1 95 ? 15.831 -4.242 -4.111 1.00 87.81 95 ASN A C 1
ATOM 786 O O . ASN A 1 95 ? 15.118 -3.494 -3.434 1.00 87.81 95 ASN A O 1
ATOM 790 N N . LEU A 1 96 ? 15.517 -5.521 -4.343 1.00 87.12 96 LEU A N 1
ATOM 791 C CA . LEU A 1 96 ? 14.244 -6.155 -3.986 1.00 87.12 96 LEU A CA 1
ATOM 792 C C . LEU A 1 96 ? 13.813 -5.886 -2.540 1.00 87.12 96 LEU A C 1
ATOM 794 O O . LEU A 1 96 ? 12.645 -5.595 -2.279 1.00 87.12 96 LEU A O 1
ATOM 798 N N . ARG A 1 97 ? 14.749 -5.985 -1.590 1.00 90.25 97 ARG A N 1
ATOM 799 C CA . ARG A 1 97 ? 14.462 -5.815 -0.160 1.00 90.25 97 ARG A CA 1
ATOM 800 C C . ARG A 1 97 ? 14.050 -4.375 0.148 1.00 90.25 97 ARG A C 1
ATOM 802 O O . ARG A 1 97 ? 13.046 -4.170 0.828 1.00 90.25 97 ARG A O 1
ATOM 809 N N . SER A 1 98 ? 14.799 -3.397 -0.357 1.00 90.75 98 SER A N 1
ATOM 810 C CA . SER A 1 98 ? 14.513 -1.973 -0.171 1.00 90.75 98 SER A CA 1
ATOM 811 C C . SER A 1 98 ? 13.200 -1.567 -0.835 1.00 90.75 98 SER A C 1
ATOM 813 O O . SER A 1 98 ? 12.378 -0.923 -0.185 1.00 90.75 98 SER A O 1
ATOM 815 N N . ALA A 1 99 ? 12.973 -1.995 -2.081 1.00 89.88 99 ALA A N 1
ATOM 816 C CA . ALA A 1 99 ? 11.745 -1.706 -2.819 1.00 89.88 99 ALA A CA 1
ATOM 817 C C . ALA A 1 99 ? 10.513 -2.271 -2.097 1.00 89.88 99 ALA A C 1
ATOM 819 O O . ALA A 1 99 ? 9.536 -1.558 -1.864 1.00 89.88 99 ALA A O 1
ATOM 820 N N . LYS A 1 100 ? 10.589 -3.535 -1.658 1.00 92.56 100 LYS A N 1
ATOM 821 C CA . LYS A 1 100 ? 9.513 -4.183 -0.903 1.00 92.56 100 LYS A CA 1
ATOM 822 C C . LYS A 1 100 ? 9.216 -3.445 0.402 1.00 92.56 100 LYS A C 1
ATOM 824 O O . LYS A 1 100 ? 8.058 -3.132 0.661 1.00 92.56 100 LYS A O 1
ATOM 829 N N . ARG A 1 101 ? 10.249 -3.122 1.190 1.00 93.62 101 ARG A N 1
ATOM 830 C CA . ARG A 1 101 ? 10.087 -2.398 2.460 1.00 93.62 101 ARG A CA 1
ATOM 831 C C . ARG A 1 101 ? 9.431 -1.034 2.251 1.00 93.62 101 ARG A C 1
ATOM 833 O O . ARG A 1 101 ? 8.507 -0.696 2.981 1.00 93.62 101 ARG A O 1
ATOM 840 N N . LEU A 1 102 ? 9.882 -0.277 1.250 1.00 93.69 102 LEU A N 1
ATOM 841 C CA . LEU A 1 102 ? 9.338 1.045 0.942 1.00 93.69 102 LEU A CA 1
ATOM 842 C C . LEU A 1 102 ? 7.852 0.973 0.567 1.00 93.69 102 LEU A C 1
ATOM 844 O O . LEU A 1 102 ? 7.049 1.733 1.101 1.00 93.69 102 LEU A O 1
ATOM 848 N N . ILE A 1 103 ? 7.475 0.046 -0.317 1.00 93.12 103 ILE A N 1
ATOM 849 C CA . ILE A 1 103 ? 6.078 -0.129 -0.735 1.00 93.12 103 ILE A CA 1
ATOM 850 C C . ILE A 1 103 ? 5.204 -0.566 0.444 1.00 93.12 103 ILE A C 1
ATOM 852 O O . ILE A 1 103 ? 4.125 -0.013 0.649 1.00 93.12 103 ILE A O 1
ATOM 856 N N . GLU A 1 104 ? 5.653 -1.550 1.227 1.00 93.88 104 GLU A N 1
ATOM 857 C CA . GLU A 1 104 ? 4.901 -2.042 2.384 1.00 93.88 104 GLU A CA 1
ATOM 858 C C . GLU A 1 104 ? 4.694 -0.955 3.441 1.00 93.88 104 GLU A C 1
ATOM 860 O O . GLU A 1 104 ? 3.606 -0.886 4.018 1.00 93.88 104 GLU A O 1
ATOM 865 N N . GLN A 1 105 ? 5.703 -0.105 3.650 1.00 93.81 105 GLN A N 1
ATOM 866 C CA . GLN A 1 105 ? 5.627 1.054 4.531 1.00 93.81 105 GLN A CA 1
ATOM 867 C C . GLN A 1 105 ? 4.629 2.085 3.998 1.00 93.81 1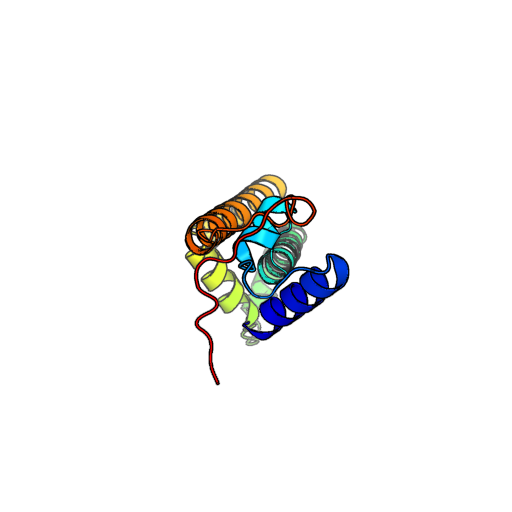05 GLN A C 1
ATOM 869 O O . GLN A 1 105 ? 3.692 2.431 4.707 1.00 93.81 105 GLN A O 1
ATOM 874 N N . ARG A 1 106 ? 4.740 2.503 2.729 1.00 94.00 106 ARG A N 1
ATOM 875 C CA . ARG A 1 106 ? 3.810 3.482 2.137 1.00 94.00 106 ARG A CA 1
ATOM 876 C C . ARG A 1 106 ? 2.360 3.014 2.163 1.00 94.00 106 ARG A C 1
ATOM 878 O O . ARG A 1 106 ? 1.469 3.800 2.465 1.00 94.00 106 ARG A O 1
ATOM 885 N N . LEU A 1 107 ? 2.117 1.733 1.886 1.00 93.56 107 LEU A N 1
ATOM 886 C CA . LEU A 1 107 ? 0.779 1.152 1.988 1.00 93.56 107 LEU A CA 1
ATOM 887 C C . LEU A 1 107 ? 0.240 1.185 3.423 1.00 93.56 107 LEU A C 1
ATOM 889 O O . LEU A 1 107 ? -0.938 1.474 3.615 1.00 93.56 107 LEU A O 1
ATOM 893 N N . ALA A 1 108 ? 1.083 0.886 4.414 1.00 91.12 108 ALA A N 1
ATOM 894 C CA . ALA A 1 108 ? 0.692 0.935 5.820 1.00 91.12 108 ALA A CA 1
ATOM 895 C C . ALA A 1 108 ? 0.416 2.373 6.286 1.00 91.12 108 ALA A C 1
ATOM 897 O O . ALA A 1 108 ? -0.581 2.600 6.965 1.00 91.12 108 ALA A O 1
ATOM 898 N N . ASP A 1 109 ? 1.246 3.334 5.878 1.00 92.38 109 ASP A N 1
ATOM 899 C CA . ASP A 1 109 ? 1.097 4.747 6.236 1.00 92.38 109 ASP A CA 1
ATOM 900 C C . ASP A 1 109 ? -0.221 5.320 5.700 1.00 92.38 109 ASP A C 1
ATOM 902 O O . ASP A 1 109 ? -0.991 5.916 6.453 1.00 92.38 109 ASP A O 1
ATOM 906 N N . ILE A 1 110 ? -0.518 5.088 4.416 1.00 91.25 110 ILE A N 1
ATOM 907 C CA . ILE A 1 110 ? -1.756 5.549 3.768 1.00 91.25 110 ILE A CA 1
ATOM 908 C C . ILE A 1 110 ? -2.981 4.908 4.422 1.00 91.25 110 ILE A C 1
ATOM 910 O O . ILE A 1 110 ? -3.970 5.581 4.709 1.00 91.25 110 ILE A O 1
ATOM 914 N N . GLU A 1 111 ? -2.925 3.603 4.693 1.00 89.62 111 GLU A N 1
ATOM 915 C CA . GLU A 1 111 ? -4.005 2.928 5.403 1.00 89.62 111 GLU A CA 1
ATOM 916 C C . GLU A 1 111 ? -4.215 3.504 6.806 1.00 89.62 111 GLU A C 1
ATOM 918 O O . GLU A 1 111 ? -5.356 3.731 7.211 1.00 89.62 111 GLU A O 1
ATOM 923 N N . ASN A 1 112 ? -3.135 3.759 7.541 1.00 88.19 112 ASN A N 1
ATOM 924 C CA . ASN A 1 112 ? -3.222 4.340 8.870 1.00 88.19 112 ASN A CA 1
ATOM 925 C C . ASN A 1 112 ? -3.845 5.740 8.817 1.00 88.19 112 ASN A C 1
ATOM 927 O O . ASN A 1 112 ? -4.753 6.027 9.588 1.00 88.19 112 ASN A O 1
ATOM 931 N N . GLN A 1 113 ? -3.446 6.577 7.856 1.00 87.38 113 GLN A N 1
ATOM 932 C CA . GLN A 1 113 ? -4.049 7.895 7.635 1.00 87.38 113 GLN A CA 1
ATOM 933 C C . GLN A 1 113 ? -5.554 7.802 7.350 1.00 87.38 113 GLN A C 1
ATOM 935 O O . GLN A 1 113 ? -6.342 8.517 7.967 1.00 87.38 113 GLN A O 1
ATOM 940 N N . HIS A 1 114 ? -5.976 6.887 6.473 1.00 86.62 114 HIS A N 1
ATOM 941 C CA . HIS A 1 114 ? -7.398 6.667 6.198 1.00 86.62 114 HIS A CA 1
ATOM 942 C C . HIS A 1 114 ? -8.165 6.161 7.419 1.00 86.62 114 HIS A C 1
ATOM 944 O O . HIS A 1 114 ? -9.299 6.578 7.657 1.00 86.62 114 HIS A O 1
ATOM 950 N N . ASN A 1 115 ? -7.566 5.257 8.193 1.00 84.50 115 ASN A N 1
ATOM 951 C CA . ASN A 1 115 ? -8.199 4.724 9.388 1.00 84.50 115 ASN A CA 1
ATOM 952 C C . ASN A 1 115 ? -8.295 5.771 10.499 1.00 84.50 115 ASN A C 1
ATOM 954 O O . ASN A 1 115 ? -9.310 5.808 11.178 1.00 84.50 115 ASN A O 1
ATOM 958 N N . LEU A 1 116 ? -7.293 6.637 10.662 1.00 82.81 116 LEU A N 1
ATOM 959 C CA . LEU A 1 116 ? -7.348 7.758 11.601 1.00 82.81 116 LEU A CA 1
ATOM 960 C C . LEU A 1 116 ? -8.436 8.758 11.195 1.00 82.81 116 LEU A C 1
ATOM 962 O O . LEU A 1 116 ? -9.258 9.124 12.025 1.00 82.81 116 LEU A O 1
ATOM 966 N N . ALA A 1 117 ? -8.520 9.115 9.909 1.00 82.19 117 ALA A N 1
ATOM 967 C CA . ALA A 1 117 ? -9.551 10.025 9.407 1.00 82.19 117 ALA A CA 1
ATOM 968 C C . ALA A 1 117 ? -10.983 9.461 9.532 1.00 82.19 117 ALA A C 1
ATOM 970 O O . ALA A 1 117 ? -11.925 10.213 9.759 1.00 82.19 117 ALA A O 1
ATOM 971 N N . GLY A 1 118 ? -11.166 8.144 9.380 1.00 71.38 118 GLY A N 1
ATOM 972 C CA . GLY A 1 118 ? -12.471 7.475 9.516 1.00 71.38 118 GLY A CA 1
ATOM 973 C C . GLY A 1 118 ? -12.749 6.873 10.901 1.00 71.38 118 GLY A C 1
ATOM 974 O O . GLY A 1 118 ? -13.796 6.253 11.108 1.00 71.38 118 GLY A O 1
ATOM 975 N N . GLY A 1 119 ? -11.785 6.970 11.817 1.00 63.84 119 GLY A N 1
ATOM 976 C CA . GLY A 1 119 ? -11.799 6.360 13.146 1.00 63.84 119 GLY A CA 1
ATOM 977 C C . GLY A 1 119 ? -12.459 7.226 14.215 1.00 63.84 119 GLY A C 1
ATOM 978 O O . GLY A 1 119 ? -12.703 6.728 15.311 1.00 63.84 119 GLY A O 1
ATOM 979 N N . ASP A 1 120 ? -12.781 8.480 13.897 1.00 56.75 120 ASP A N 1
ATOM 980 C CA . ASP A 1 120 ? -13.439 9.401 14.820 1.00 56.75 120 ASP A CA 1
ATOM 981 C C . ASP A 1 120 ? -14.889 8.956 15.078 1.00 56.75 120 ASP A C 1
ATOM 983 O O . ASP A 1 120 ? -15.785 9.110 14.246 1.00 56.75 120 ASP A O 1
ATOM 987 N N . GLY A 1 121 ? -15.116 8.326 16.234 1.00 53.72 121 GLY A N 1
ATOM 988 C CA . GLY A 1 121 ? -16.428 7.814 16.621 1.00 53.72 121 GLY A CA 1
ATOM 989 C C . GLY A 1 121 ? -16.446 7.092 17.969 1.00 53.72 121 GLY A C 1
ATOM 990 O O . GLY A 1 121 ? -16.282 5.882 18.003 1.00 53.72 121 GLY A O 1
ATOM 991 N N . VAL A 1 122 ? -16.677 7.866 19.040 1.00 52.91 122 VAL A N 1
ATOM 992 C CA . VAL A 1 122 ? -17.309 7.650 20.377 1.00 52.91 122 VAL A CA 1
ATOM 993 C C . VAL A 1 122 ? -17.154 6.314 21.148 1.00 52.91 122 VAL A C 1
ATOM 995 O O . VAL A 1 122 ? -17.356 6.315 22.361 1.00 52.91 122 VAL A O 1
ATOM 998 N N . CYS A 1 123 ? -16.796 5.176 20.555 1.00 55.84 123 CYS A N 1
ATOM 999 C CA . CYS A 1 123 ? -16.808 3.876 21.232 1.00 55.84 123 CYS A CA 1
ATOM 1000 C C . CYS A 1 123 ? -15.594 3.020 20.852 1.00 55.84 123 CYS A C 1
ATOM 1002 O O . CYS A 1 123 ? -15.430 2.637 19.695 1.00 55.84 123 CYS A O 1
ATOM 1004 N N . SER A 1 124 ? -14.780 2.687 21.856 1.00 56.62 124 SER A N 1
ATOM 1005 C CA . SER A 1 124 ? -13.617 1.810 21.719 1.00 56.62 124 SER A CA 1
ATOM 1006 C C . SER A 1 124 ? -14.045 0.332 21.692 1.00 56.62 124 SER A C 1
ATOM 1008 O O . SER A 1 124 ? -14.638 -0.127 22.675 1.00 56.62 124 SER A O 1
ATOM 1010 N N . PRO A 1 125 ? -13.768 -0.443 20.621 1.00 54.81 125 PRO A N 1
ATOM 1011 C CA . PRO A 1 125 ? -13.969 -1.893 20.591 1.00 54.81 125 PRO A CA 1
ATOM 1012 C C . PRO A 1 125 ? -13.424 -2.659 21.813 1.00 54.81 125 PRO A C 1
ATOM 1014 O O . PRO A 1 125 ? -14.021 -3.655 22.218 1.00 54.81 125 PRO A O 1
ATOM 1017 N N . ARG A 1 126 ? -12.332 -2.203 22.437 1.00 56.06 126 ARG A N 1
ATOM 1018 C CA . ARG A 1 126 ? -11.748 -2.807 23.650 1.00 56.06 126 ARG A CA 1
ATOM 1019 C C . ARG A 1 126 ? -12.549 -2.550 24.931 1.00 56.06 126 ARG A C 1
ATOM 1021 O O . ARG A 1 126 ? -12.386 -3.294 25.893 1.00 56.06 126 ARG A O 1
ATOM 1028 N N . VAL A 1 127 ? -13.417 -1.538 24.959 1.00 53.41 127 VAL A N 1
ATOM 1029 C CA . VAL A 1 127 ? -14.137 -1.080 26.170 1.00 53.41 127 VAL A CA 1
ATOM 1030 C C . VAL A 1 127 ? -15.584 -1.600 26.223 1.00 53.41 127 VAL A C 1
ATOM 1032 O O . VAL A 1 127 ? -16.365 -1.225 27.097 1.00 53.41 127 VAL A O 1
ATOM 1035 N N . ILE A 1 128 ? -15.958 -2.523 25.331 1.00 49.91 128 ILE A N 1
ATOM 1036 C CA . ILE A 1 128 ? -17.335 -3.041 25.200 1.00 49.91 128 ILE A CA 1
ATOM 1037 C C . ILE A 1 128 ? -17.863 -3.718 26.472 1.00 49.91 128 ILE A C 1
ATOM 1039 O O . ILE A 1 128 ? -19.074 -3.782 26.663 1.00 49.91 128 ILE A O 1
ATOM 1043 N N . HIS A 1 129 ? -16.989 -4.138 27.388 1.00 46.31 129 HIS A N 1
ATOM 1044 C CA . HIS A 1 129 ? -17.420 -4.691 28.670 1.00 46.31 129 HIS A CA 1
ATOM 1045 C C . HIS A 1 129 ? -17.701 -3.668 29.772 1.00 46.31 129 HIS A C 1
ATOM 1047 O O . HIS A 1 129 ? -18.203 -4.084 30.814 1.00 46.31 129 HIS A O 1
ATOM 1053 N N . GLN A 1 130 ? -17.427 -2.369 29.581 1.00 42.22 130 GLN A N 1
ATOM 1054 C CA . GLN A 1 130 ? -17.627 -1.406 30.666 1.00 42.22 130 GLN A CA 1
ATOM 1055 C C . GLN A 1 130 ? -18.576 -0.256 30.326 1.00 42.22 130 GLN A C 1
ATOM 1057 O O . GLN A 1 130 ? -19.587 -0.154 31.001 1.00 42.22 130 GLN A O 1
ATOM 1062 N N . TYR A 1 131 ? -18.363 0.572 29.300 1.00 44.06 131 TYR A N 1
ATOM 1063 C CA . TYR A 1 131 ? -19.272 1.705 29.039 1.00 44.06 131 TYR A CA 1
ATOM 1064 C C . TYR A 1 131 ? -19.140 2.208 27.595 1.00 44.06 131 TYR A C 1
ATOM 1066 O O . TYR A 1 131 ? -18.243 2.985 27.287 1.00 44.06 131 TYR A O 1
ATOM 1074 N N . CYS A 1 132 ? -20.043 1.811 26.697 1.00 47.72 132 CYS A N 1
ATOM 1075 C CA . CYS A 1 132 ? -20.204 2.468 25.395 1.00 47.72 132 CYS A CA 1
ATOM 1076 C C . CYS A 1 132 ? -21.613 3.056 25.295 1.00 47.72 132 CYS A C 1
ATOM 1078 O O . CYS A 1 132 ? -22.563 2.377 24.914 1.00 47.72 132 CYS A O 1
ATOM 1080 N N . TYR A 1 133 ? -21.745 4.338 25.641 1.00 46.72 133 TYR A N 1
ATOM 1081 C CA . TYR A 1 133 ? -22.920 5.130 25.288 1.00 46.72 133 TYR A CA 1
ATOM 1082 C C . TYR A 1 133 ? -22.770 5.570 23.828 1.00 46.72 133 TYR A C 1
ATOM 1084 O O . TYR A 1 133 ? -22.079 6.549 23.541 1.00 46.72 133 TYR A O 1
ATOM 1092 N N . CYS A 1 134 ? -23.413 4.861 22.892 1.00 50.69 134 CYS A N 1
ATOM 1093 C CA . CYS A 1 134 ? -23.555 5.356 21.523 1.00 50.69 134 CYS A CA 1
ATOM 1094 C C . CYS A 1 134 ? -24.407 6.648 21.587 1.00 50.69 134 CYS A C 1
ATOM 1096 O O . CYS A 1 134 ? -25.637 6.590 21.650 1.00 50.69 134 CYS A O 1
ATOM 1098 N N . LYS A 1 135 ? -23.783 7.835 21.607 1.00 43.72 135 LYS A N 1
ATOM 1099 C CA . LYS A 1 135 ? -24.515 9.096 21.408 1.00 43.72 135 LYS A CA 1
ATOM 1100 C C . LYS A 1 135 ? -25.106 9.065 19.993 1.00 43.72 135 LYS A C 1
ATOM 1102 O O . LYS A 1 135 ? -24.355 9.045 19.025 1.00 43.72 135 LYS A O 1
ATOM 1107 N N . ASN A 1 136 ? -26.439 9.077 19.912 1.00 38.06 136 ASN A N 1
ATOM 1108 C CA . ASN A 1 136 ? -27.292 9.070 18.709 1.00 38.06 136 ASN A CA 1
ATOM 1109 C C . ASN A 1 136 ? -27.775 7.708 18.176 1.00 38.06 136 ASN A C 1
ATOM 1111 O O . ASN A 1 136 ? -27.814 7.495 16.967 1.00 38.06 136 ASN A O 1
ATOM 1115 N N . ALA A 1 137 ? -28.315 6.850 19.045 1.00 37.00 137 ALA A N 1
ATOM 1116 C CA . ALA A 1 137 ? -29.506 6.096 18.647 1.00 37.00 137 ALA A CA 1
ATOM 1117 C C . ALA A 1 137 ? -30.701 7.067 18.666 1.00 37.00 137 ALA A C 1
ATOM 1119 O O . ALA A 1 137 ? -31.389 7.209 19.675 1.00 37.00 137 ALA A O 1
ATOM 1120 N N . ARG A 1 138 ? -30.903 7.821 17.576 1.00 34.38 138 ARG A N 1
ATOM 1121 C CA . ARG A 1 138 ? -32.199 8.471 17.352 1.00 34.38 138 ARG A CA 1
ATOM 1122 C C . ARG A 1 138 ? -33.229 7.346 17.254 1.00 34.38 138 ARG A C 1
ATOM 1124 O O . ARG A 1 138 ? -33.126 6.507 16.365 1.00 34.38 138 ARG A O 1
ATOM 1131 N N . TYR A 1 139 ? -34.160 7.327 18.203 1.00 35.69 139 TYR A N 1
ATOM 1132 C CA . TYR A 1 139 ? -35.377 6.530 18.160 1.00 35.69 139 TYR A CA 1
ATOM 1133 C C . TYR A 1 139 ? -36.041 6.700 16.788 1.00 35.69 139 TYR A C 1
ATOM 1135 O O . TYR A 1 139 ? -36.423 7.810 16.422 1.00 35.69 139 TYR A O 1
ATOM 1143 N N .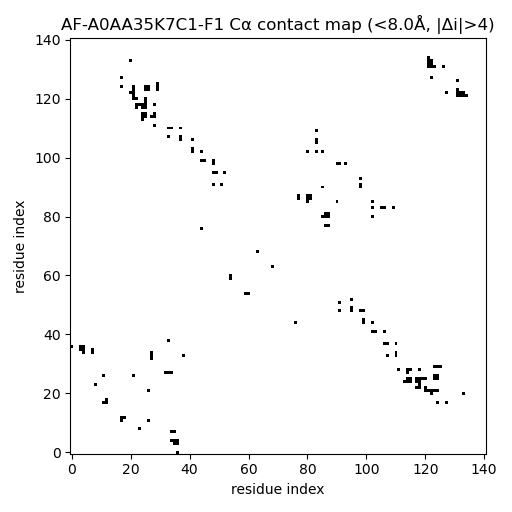 GLY A 1 140 ? -36.121 5.613 16.027 1.00 30.64 140 GLY A N 1
ATOM 1144 C CA . GLY A 1 140 ? -36.966 5.494 14.847 1.00 30.64 140 GLY A CA 1
ATOM 1145 C C . GLY A 1 140 ? -38.032 4.454 15.150 1.00 30.64 140 GLY A C 1
ATOM 1146 O O . GLY A 1 140 ? -37.745 3.260 15.077 1.00 30.64 140 GLY A O 1
ATOM 1147 N N . LEU A 1 141 ? -39.198 4.942 15.584 1.00 32.22 141 LEU A N 1
ATOM 1148 C CA . LEU A 1 141 ? -40.485 4.301 15.310 1.00 32.22 141 LEU A CA 1
ATOM 1149 C C . LEU A 1 141 ? -40.696 4.232 13.793 1.00 32.22 141 LEU A C 1
ATOM 1151 O O . LEU A 1 141 ? -40.240 5.180 13.110 1.00 32.22 141 LEU A O 1
#

Solvent-accessible surface area (backbone atoms only — not comparable to full-atom values): 8446 Å² total; per-residue (Å²): 118,72,65,56,58,51,51,53,46,55,50,52,32,66,76,67,71,54,63,87,81,46,42,70,28,37,50,28,62,78,67,72,49,79,52,65,67,58,55,50,49,50,50,52,50,51,52,52,50,48,55,55,71,69,49,85,49,67,62,62,56,50,51,57,66,69,41,90,67,79,59,72,60,57,60,53,50,45,52,49,33,49,75,61,76,36,56,61,71,60,48,67,74,41,56,65,69,60,32,48,51,52,52,52,47,43,54,50,50,54,49,48,53,53,26,59,73,54,30,78,50,92,44,61,80,88,43,70,88,77,75,66,75,71,88,78,78,71,86,77,129

Radius of gyration: 20.35 Å; Cα contacts (8 Å, |Δi|>4): 104; chains: 1; bounding box: 59×23×59 Å

Organism: NCBI:txid74358

pLDDT: mean 75.74, std 16.95, range [30.64, 94.0]